Protein AF-A0A2H5V9K4-F1 (afdb_monomer)

Mean predicted aligned error: 11.32 Å

Solvent-acce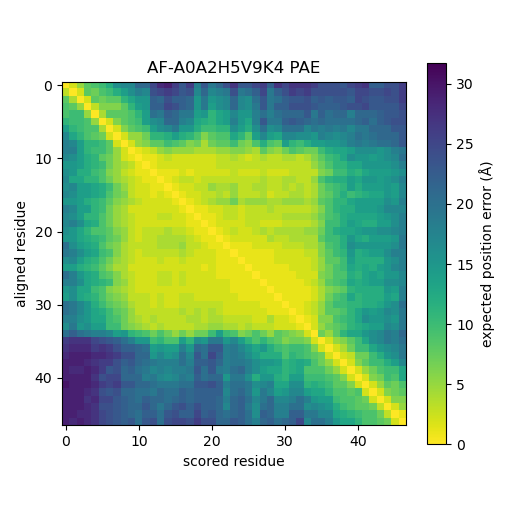ssible surface area (backbone atoms only — not comparable to full-atom values): 3337 Å² total; per-residue (Å²): 139,82,88,80,78,87,79,72,79,61,42,65,40,93,87,76,64,51,77,27,80,40,69,67,58,45,50,54,45,39,42,72,76,70,39,64,91,70,87,84,88,80,84,84,86,73,131

Radius of gyration: 14.48 Å; Cα contacts (8 Å, |Δi|>4): 32; chains: 1; bounding box: 39×33×29 Å

Sequence (47 aa):
MSSMSKEGSKVRCPYCESTFNSKEELSKHIDRMHIGPGVLEGDTRKL

Structure (mmCIF, N/CA/C/O backbone):
data_AF-A0A2H5V9K4-F1
#
_entry.id   AF-A0A2H5V9K4-F1
#
loop_
_atom_site.group_PDB
_atom_site.id
_atom_site.type_symbol
_atom_site.label_atom_id
_atom_site.label_alt_id
_atom_site.label_comp_id
_atom_site.label_asym_id
_atom_site.label_entity_id
_atom_site.label_seq_id
_atom_site.pdbx_PDB_ins_code
_atom_site.Cartn_x
_atom_site.Cartn_y
_atom_site.Cartn_z
_atom_site.occupancy
_atom_site.B_iso_or_equiv
_atom_site.auth_seq_id
_atom_site.auth_comp_id
_atom_site.auth_asym_id
_atom_site.auth_atom_id
_atom_site.pdbx_PDB_model_num
ATOM 1 N N . MET A 1 1 ? -30.055 -14.181 20.835 1.00 60.69 1 MET A N 1
ATOM 2 C CA . MET A 1 1 ? -28.811 -14.690 20.219 1.00 60.69 1 MET A CA 1
ATOM 3 C C . MET A 1 1 ? -28.598 -13.944 18.915 1.00 60.69 1 MET A C 1
ATOM 5 O O . MET A 1 1 ? -29.584 -13.503 18.342 1.00 60.69 1 MET A O 1
ATOM 9 N N . SER A 1 2 ? -27.339 -13.835 18.492 1.00 44.72 2 SER A N 1
ATOM 10 C CA . SER A 1 2 ? -26.875 -13.311 17.196 1.00 44.72 2 SER A CA 1
ATOM 11 C C . SER A 1 2 ? -26.397 -11.859 17.188 1.00 44.72 2 SER A C 1
ATOM 13 O O . SER A 1 2 ? -27.035 -10.935 16.695 1.00 44.72 2 SER A O 1
ATOM 15 N N . SER A 1 3 ? -25.195 -11.723 17.747 1.00 71.00 3 SER A N 1
ATOM 16 C CA . SER A 1 3 ? -24.083 -10.923 17.241 1.00 71.00 3 SER A CA 1
ATOM 17 C C . SER A 1 3 ? -24.038 -10.876 15.710 1.00 71.00 3 SER A C 1
ATOM 19 O O . SER A 1 3 ? -24.074 -11.926 15.085 1.00 71.00 3 SER A O 1
ATOM 21 N N . MET A 1 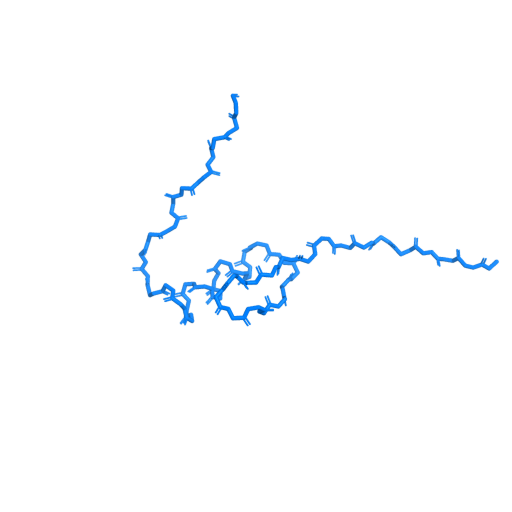4 ? -23.835 -9.702 15.119 1.00 61.00 4 MET A N 1
ATOM 22 C CA . MET A 1 4 ? -23.139 -9.577 13.831 1.00 61.00 4 MET A CA 1
ATOM 23 C C . MET A 1 4 ? -22.460 -8.201 13.818 1.00 61.00 4 MET A C 1
ATOM 25 O O . MET A 1 4 ? -23.103 -7.167 13.692 1.00 61.00 4 MET A O 1
ATOM 29 N N . SER A 1 5 ? -21.228 -8.137 14.320 1.00 56.91 5 SER A N 1
ATOM 30 C CA . SER A 1 5 ? -20.005 -8.207 13.505 1.00 56.91 5 SER A CA 1
ATOM 31 C C . SER A 1 5 ? -19.844 -6.952 12.647 1.00 56.91 5 SER A C 1
ATOM 33 O O . SER A 1 5 ? -20.304 -6.886 11.514 1.00 56.91 5 SER A O 1
ATOM 35 N N . LYS A 1 6 ? -19.176 -5.944 13.225 1.00 57.81 6 LYS A N 1
ATOM 36 C CA . LYS A 1 6 ? -18.615 -4.805 12.492 1.00 57.81 6 LYS A CA 1
ATOM 37 C C . LYS A 1 6 ? -17.588 -5.350 11.503 1.00 57.81 6 LYS A C 1
ATOM 39 O O . LYS A 1 6 ? -16.486 -5.723 11.899 1.00 57.81 6 LYS A O 1
ATOM 44 N N . GLU A 1 7 ? -17.973 -5.435 10.238 1.00 64.19 7 GLU A N 1
ATOM 45 C CA . GLU A 1 7 ? -17.070 -5.781 9.149 1.00 64.19 7 GLU A CA 1
ATOM 46 C C . GLU A 1 7 ? -16.103 -4.610 8.945 1.00 64.19 7 GLU A C 1
ATOM 48 O O . GLU A 1 7 ? -16.465 -3.556 8.424 1.00 64.19 7 GLU A O 1
ATOM 53 N N . GLY A 1 8 ? -14.881 -4.761 9.459 1.00 66.19 8 GLY A N 1
ATOM 54 C CA . GLY A 1 8 ? -13.794 -3.833 9.183 1.00 66.19 8 GLY A CA 1
ATOM 55 C C . GLY A 1 8 ? -13.495 -3.848 7.689 1.00 66.19 8 GLY A C 1
ATOM 56 O O . GLY A 1 8 ? -13.321 -4.916 7.105 1.00 66.19 8 GLY A O 1
ATOM 57 N N . SER A 1 9 ? -13.463 -2.671 7.068 1.00 70.81 9 SER A N 1
ATOM 58 C CA . SER A 1 9 ? -13.187 -2.491 5.644 1.00 70.81 9 SER A CA 1
ATOM 59 C C . SER A 1 9 ? -11.767 -2.954 5.306 1.00 70.81 9 SER A C 1
ATOM 61 O O . SER A 1 9 ? -10.813 -2.183 5.384 1.00 70.81 9 SER A O 1
ATOM 63 N N . LYS A 1 10 ? -11.622 -4.230 4.945 1.00 81.75 10 LYS A N 1
ATOM 64 C CA . LYS A 1 10 ? -10.363 -4.812 4.469 1.00 81.75 10 LYS A CA 1
ATOM 65 C C . LYS A 1 10 ? -10.041 -4.234 3.092 1.00 81.75 10 LYS A C 1
ATOM 67 O O . LYS A 1 10 ? -10.906 -4.192 2.216 1.00 81.75 10 LYS A O 1
ATOM 72 N N . VAL A 1 11 ? -8.800 -3.815 2.880 1.00 85.00 11 V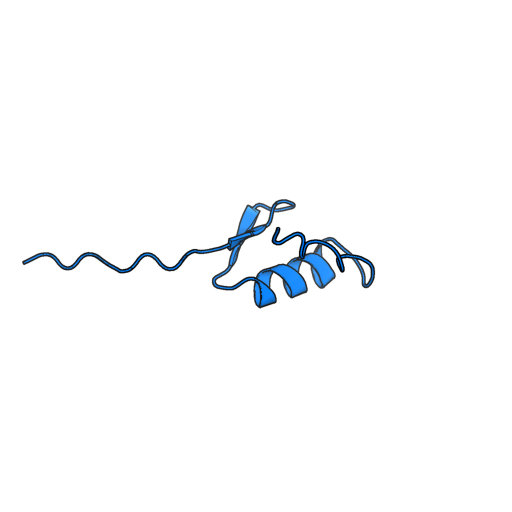AL A N 1
ATOM 73 C CA . VAL A 1 11 ? -8.323 -3.284 1.597 1.00 85.00 11 VAL A CA 1
ATOM 74 C C . VAL A 1 11 ? -7.585 -4.372 0.827 1.00 85.00 11 VAL A C 1
ATOM 76 O O . VAL A 1 11 ? -6.739 -5.071 1.374 1.00 85.00 11 VAL A O 1
ATOM 79 N N . ARG A 1 12 ? -7.910 -4.531 -0.455 1.00 85.44 12 ARG A N 1
ATOM 80 C CA . ARG A 1 12 ? -7.316 -5.550 -1.330 1.00 85.44 12 ARG A CA 1
ATOM 81 C C . ARG A 1 12 ? -6.306 -4.935 -2.291 1.00 85.44 12 ARG A C 1
ATOM 83 O O . ARG A 1 12 ? -6.531 -3.837 -2.800 1.00 85.44 12 ARG A O 1
ATOM 90 N N . CYS A 1 13 ? -5.218 -5.646 -2.556 1.00 86.25 13 CYS A N 1
ATOM 91 C CA . CYS A 1 13 ? -4.214 -5.225 -3.521 1.00 86.25 13 CYS A CA 1
ATOM 92 C C . CYS A 1 13 ? -4.726 -5.408 -4.955 1.00 86.25 13 CYS A C 1
ATOM 94 O O . CYS A 1 13 ? -5.166 -6.50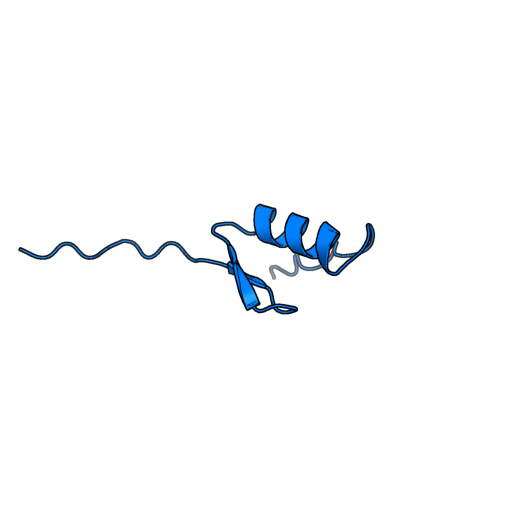2 -5.290 1.00 86.25 13 CYS A O 1
ATOM 96 N N . PRO A 1 14 ? -4.646 -4.392 -5.828 1.00 81.69 14 PRO A N 1
ATOM 97 C CA . PRO A 1 14 ? -5.073 -4.530 -7.221 1.00 81.69 14 PRO A CA 1
ATOM 98 C C . PRO A 1 14 ? -4.084 -5.325 -8.090 1.00 81.69 14 PRO A C 1
ATOM 100 O O . PRO A 1 14 ? -4.438 -5.718 -9.193 1.00 81.69 14 PRO A O 1
ATOM 103 N N . TYR A 1 15 ? -2.857 -5.558 -7.614 1.00 82.44 15 TYR A N 1
ATOM 104 C CA . TYR A 1 15 ? -1.808 -6.233 -8.385 1.00 82.44 15 TYR A CA 1
ATOM 105 C C . TYR A 1 15 ? -1.739 -7.743 -8.124 1.00 82.44 15 TYR A C 1
ATOM 107 O O . TYR A 1 15 ? -1.383 -8.505 -9.015 1.00 82.44 15 TYR A O 1
ATOM 115 N N . CYS A 1 16 ? -2.056 -8.177 -6.902 1.00 86.81 16 CYS A N 1
ATOM 116 C CA . CYS A 1 16 ? -1.965 -9.582 -6.487 1.00 86.81 16 CYS A CA 1
ATOM 117 C C . CYS A 1 16 ? -3.145 -10.052 -5.626 1.00 86.81 16 CYS A C 1
ATOM 119 O O . CYS A 1 16 ? -3.088 -11.135 -5.053 1.00 86.81 16 CYS A O 1
ATOM 121 N N . GLU A 1 17 ? -4.176 -9.216 -5.460 1.00 84.25 17 GLU A N 1
ATOM 122 C CA . GLU A 1 17 ? -5.412 -9.536 -4.727 1.00 84.25 17 GLU A CA 1
ATOM 123 C C . GLU A 1 17 ? -5.220 -9.887 -3.240 1.00 84.25 17 GLU A C 1
ATOM 125 O O . GLU A 1 17 ? -6.143 -10.343 -2.563 1.00 84.25 17 GLU A O 1
ATOM 130 N N . SER A 1 18 ? -4.045 -9.587 -2.681 1.00 87.31 18 SER A N 1
ATOM 131 C CA . SER A 1 18 ? -3.767 -9.768 -1.254 1.00 87.31 18 SER A CA 1
ATOM 132 C C . SER A 1 18 ? -4.661 -8.869 -0.398 1.00 87.31 18 SER A C 1
ATOM 134 O O . SER A 1 18 ? -4.833 -7.684 -0.686 1.00 87.31 18 SER A O 1
ATOM 136 N N . THR A 1 19 ? -5.244 -9.435 0.658 1.00 87.25 19 THR A N 1
ATOM 137 C CA . THR A 1 19 ? -6.178 -8.734 1.550 1.00 87.25 19 THR A CA 1
ATOM 138 C C . THR A 1 19 ? -5.447 -8.226 2.788 1.00 87.25 19 THR A C 1
ATOM 140 O O . THR A 1 19 ? -4.817 -9.002 3.500 1.00 87.25 19 THR A O 1
ATOM 143 N N . PHE A 1 20 ? -5.572 -6.933 3.070 1.00 87.94 20 PHE A N 1
ATOM 144 C CA . PHE A 1 20 ? -4.933 -6.252 4.192 1.00 87.94 20 PHE A CA 1
ATOM 145 C C . PHE A 1 20 ? -5.972 -5.560 5.069 1.00 87.94 20 PHE A C 1
ATOM 147 O O . PHE A 1 20 ? -7.051 -5.179 4.616 1.00 87.94 20 PHE A O 1
ATOM 154 N N . ASN A 1 21 ? -5.633 -5.366 6.341 1.00 84.19 21 ASN A N 1
ATOM 155 C CA . ASN A 1 21 ? -6.523 -4.705 7.297 1.00 84.19 21 ASN A CA 1
ATOM 156 C C . ASN A 1 21 ? -6.454 -3.171 7.232 1.00 84.19 21 ASN A C 1
ATOM 158 O O . ASN A 1 21 ? -7.371 -2.509 7.705 1.00 84.19 21 ASN A O 1
ATOM 162 N N . SER A 1 22 ? -5.405 -2.612 6.620 1.00 84.06 22 SER A N 1
ATOM 163 C CA . SER A 1 22 ? -5.156 -1.168 6.581 1.00 84.06 22 SER A CA 1
ATOM 164 C C . SER A 1 22 ? -4.497 -0.738 5.275 1.00 84.06 22 SER A C 1
ATOM 166 O O . SER A 1 22 ? -3.716 -1.483 4.679 1.00 84.06 22 SER A O 1
ATOM 168 N N . LYS A 1 23 ? -4.757 0.510 4.859 1.00 81.75 23 LYS A N 1
ATOM 169 C CA . LYS A 1 23 ? -4.128 1.109 3.669 1.00 81.75 23 LYS A CA 1
ATOM 170 C C . LYS A 1 23 ? -2.605 1.207 3.809 1.00 81.75 23 LYS A C 1
ATOM 172 O O . LYS A 1 23 ? -1.911 1.035 2.820 1.00 81.75 23 LYS A O 1
ATOM 177 N N . GLU A 1 24 ? -2.088 1.430 5.018 1.00 85.00 24 GLU A N 1
ATOM 178 C CA . GLU A 1 24 ? -0.644 1.502 5.292 1.00 85.00 24 GLU A CA 1
ATOM 179 C C . GLU A 1 24 ? 0.081 0.191 4.959 1.00 85.00 24 GLU A C 1
ATOM 181 O O . GLU A 1 24 ? 1.104 0.202 4.275 1.00 85.00 24 GLU A O 1
ATOM 186 N N . GLU A 1 25 ? -0.478 -0.942 5.392 1.00 87.75 25 GLU A N 1
ATOM 187 C CA . GLU A 1 25 ? 0.069 -2.273 5.105 1.00 87.75 25 GLU A CA 1
ATOM 188 C C . GLU A 1 25 ? 0.029 -2.567 3.610 1.00 87.75 25 GLU A C 1
ATOM 190 O O . GLU A 1 25 ? 1.024 -3.010 3.040 1.00 87.75 25 GLU A O 1
ATOM 195 N N . LEU A 1 26 ? -1.090 -2.235 2.961 1.00 87.94 26 LEU A N 1
ATOM 196 C CA . LEU A 1 26 ? -1.219 -2.364 1.519 1.00 87.94 26 LEU A CA 1
ATOM 197 C C . LEU A 1 26 ? -0.200 -1.482 0.780 1.00 87.94 26 LEU A C 1
ATOM 199 O O . LEU A 1 26 ? 0.404 -1.937 -0.185 1.00 87.94 26 LEU A O 1
ATOM 203 N N . SER A 1 27 ? 0.033 -0.251 1.237 1.00 84.88 27 SER A N 1
ATOM 204 C CA . SER A 1 27 ? 0.989 0.669 0.612 1.00 84.88 27 SER A CA 1
ATOM 205 C C . SER A 1 27 ? 2.417 0.137 0.706 1.00 84.88 27 SER A C 1
ATOM 207 O O . SER A 1 27 ? 3.122 0.115 -0.298 1.00 84.88 27 SER A O 1
ATOM 209 N N . LYS A 1 28 ? 2.827 -0.358 1.883 1.00 86.94 28 LYS A N 1
ATOM 210 C CA . LYS A 1 28 ? 4.148 -0.982 2.081 1.00 86.94 28 LYS A CA 1
ATOM 211 C C . LYS A 1 28 ? 4.280 -2.285 1.299 1.00 86.94 28 LYS A C 1
ATOM 213 O O . LYS A 1 28 ? 5.353 -2.580 0.789 1.00 86.94 28 LYS A O 1
ATOM 218 N N . HIS A 1 29 ? 3.205 -3.062 1.200 1.00 89.62 29 HIS A N 1
ATOM 219 C CA . HIS A 1 29 ? 3.173 -4.264 0.378 1.00 89.62 29 HIS A CA 1
ATOM 220 C C . HIS A 1 29 ? 3.366 -3.922 -1.102 1.00 89.62 29 HIS A C 1
ATOM 222 O O . HIS A 1 29 ? 4.238 -4.502 -1.739 1.00 89.62 29 HIS A O 1
ATOM 228 N N . ILE A 1 30 ? 2.609 -2.958 -1.635 1.00 85.12 30 ILE A N 1
ATOM 229 C CA . ILE A 1 30 ? 2.751 -2.516 -3.025 1.00 85.12 30 ILE A CA 1
ATOM 230 C C . ILE A 1 30 ? 4.167 -1.976 -3.254 1.00 85.12 30 ILE A C 1
ATOM 232 O O . ILE A 1 30 ? 4.782 -2.386 -4.224 1.00 85.12 30 ILE A O 1
ATOM 236 N N . ASP A 1 31 ? 4.722 -1.168 -2.348 1.00 84.25 31 ASP A N 1
ATOM 237 C CA . ASP A 1 31 ? 6.081 -0.591 -2.441 1.00 84.25 31 ASP A CA 1
ATOM 238 C C . ASP A 1 3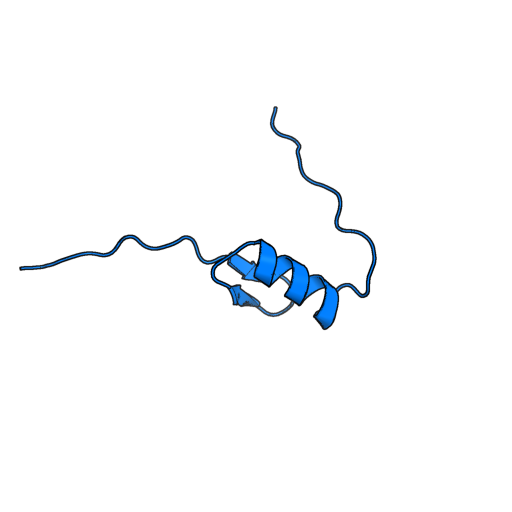1 ? 7.243 -1.597 -2.297 1.00 84.25 31 ASP A C 1
ATOM 240 O O . ASP A 1 31 ? 8.391 -1.307 -2.626 1.00 84.25 31 ASP A O 1
ATOM 244 N N . ARG A 1 32 ? 6.980 -2.797 -1.776 1.00 83.81 32 ARG A N 1
ATOM 245 C CA . ARG A 1 32 ? 7.997 -3.856 -1.664 1.00 83.81 32 ARG A CA 1
ATOM 246 C C . ARG A 1 32 ? 7.830 -4.945 -2.712 1.00 83.81 32 ARG A C 1
ATOM 248 O O . ARG A 1 32 ? 8.821 -5.558 -3.095 1.00 83.81 32 ARG A O 1
ATOM 255 N N . MET A 1 33 ? 6.595 -5.205 -3.136 1.00 84.38 33 MET A N 1
ATOM 256 C CA . MET A 1 33 ? 6.243 -6.336 -3.998 1.00 84.38 33 MET A CA 1
ATOM 257 C C . MET A 1 33 ? 5.948 -5.924 -5.445 1.00 84.38 33 MET A C 1
ATOM 259 O O . MET A 1 33 ? 6.059 -6.768 -6.331 1.00 84.38 33 MET A O 1
ATOM 263 N N . HIS A 1 34 ? 5.550 -4.671 -5.701 1.00 84.38 34 HIS A N 1
ATOM 264 C CA . HIS A 1 34 ? 5.009 -4.236 -6.999 1.00 84.38 34 HIS A CA 1
ATOM 265 C C . HIS A 1 34 ? 5.646 -2.945 -7.539 1.00 84.38 34 HIS A C 1
ATOM 267 O O . HIS A 1 34 ? 6.254 -2.958 -8.605 1.00 84.38 34 HIS A O 1
ATOM 273 N N . ILE A 1 35 ? 5.506 -1.837 -6.814 1.00 70.50 35 ILE A N 1
ATOM 274 C CA . ILE A 1 35 ? 6.306 -0.618 -6.961 1.00 70.50 35 ILE A CA 1
ATOM 275 C C . ILE A 1 35 ? 7.640 -0.945 -6.285 1.00 70.50 35 ILE A C 1
ATOM 277 O O . ILE A 1 35 ? 7.628 -1.423 -5.169 1.00 70.50 35 ILE A O 1
ATOM 281 N N . GLY A 1 36 ? 8.792 -0.753 -6.910 1.00 56.91 36 GLY A N 1
ATOM 282 C CA . GLY A 1 36 ? 10.018 -0.462 -6.154 1.00 56.91 36 GLY A CA 1
ATOM 283 C C . GLY A 1 36 ? 10.026 1.040 -5.853 1.00 56.91 36 GLY A C 1
ATOM 284 O O . GLY A 1 36 ? 9.378 1.772 -6.598 1.00 56.91 36 GLY A O 1
ATOM 285 N N . PRO A 1 37 ? 10.737 1.513 -4.815 1.00 50.94 37 PRO A N 1
ATOM 286 C CA . PRO A 1 37 ? 10.559 2.831 -4.199 1.00 50.94 37 PRO A CA 1
ATOM 287 C C . PRO A 1 37 ? 10.414 3.949 -5.231 1.00 50.94 37 PRO A C 1
ATOM 289 O O . PRO A 1 37 ? 11.383 4.353 -5.874 1.00 50.94 37 PRO A O 1
ATOM 292 N N . GLY A 1 38 ? 9.194 4.455 -5.384 1.00 53.28 38 GLY A N 1
ATOM 293 C CA . GLY A 1 38 ? 8.936 5.574 -6.273 1.00 53.28 38 GLY A CA 1
ATOM 294 C C . GLY A 1 38 ? 7.524 5.589 -6.826 1.00 53.28 38 GLY A C 1
ATOM 295 O O . GLY A 1 38 ? 7.175 4.792 -7.685 1.00 53.28 38 GLY A O 1
ATOM 296 N N . VAL A 1 39 ? 6.787 6.628 -6.439 1.00 53.62 39 VAL A N 1
ATOM 297 C CA . VAL A 1 39 ? 5.582 7.120 -7.118 1.00 53.62 39 VAL A CA 1
ATOM 2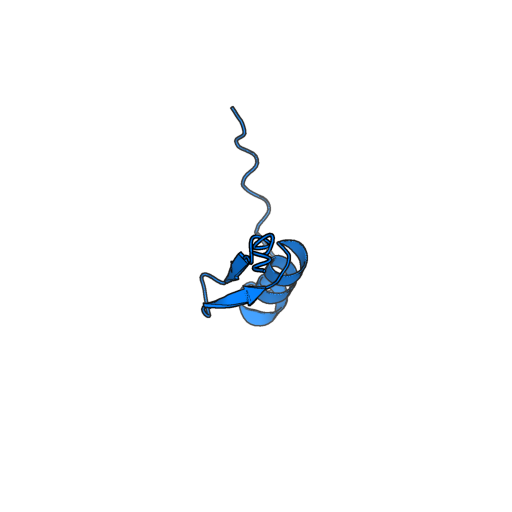98 C C . VAL A 1 39 ? 4.296 6.394 -6.737 1.00 53.62 39 VAL A C 1
ATOM 300 O O . VAL A 1 39 ? 3.783 5.621 -7.525 1.00 53.62 39 VAL A O 1
ATOM 303 N N . LEU 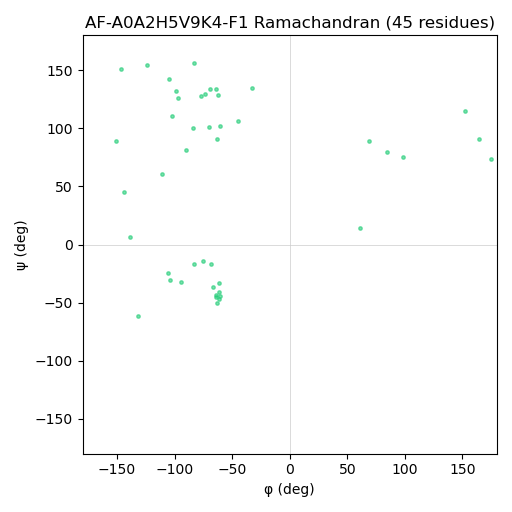A 1 40 ? 3.713 6.734 -5.581 1.00 56.41 40 LEU A N 1
ATOM 304 C CA . LEU A 1 40 ? 2.248 6.767 -5.405 1.00 56.41 40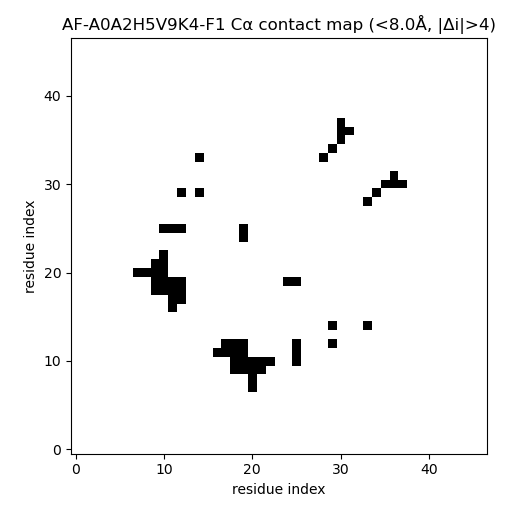 LEU A CA 1
ATOM 305 C C . LEU A 1 40 ? 1.841 7.930 -4.474 1.00 56.41 40 LEU A C 1
ATOM 307 O O . LEU A 1 40 ? 1.038 7.771 -3.559 1.00 56.41 40 LEU A O 1
ATOM 311 N N . GLU A 1 41 ? 2.419 9.112 -4.697 1.00 52.50 41 GLU A N 1
ATOM 312 C CA . GLU A 1 41 ? 1.846 10.372 -4.214 1.00 52.50 41 GLU A CA 1
ATOM 313 C C . GLU A 1 41 ? 0.805 10.802 -5.247 1.00 52.50 41 GLU A C 1
ATOM 315 O O . GLU A 1 41 ? 1.139 11.313 -6.315 1.00 52.50 41 GLU A O 1
ATOM 320 N N . GLY A 1 42 ? -0.466 10.547 -4.976 1.00 64.62 42 GLY A N 1
ATOM 321 C CA . GLY A 1 42 ? -1.524 10.995 -5.867 1.00 64.62 42 GLY A CA 1
ATOM 322 C C . GLY A 1 42 ? -2.811 10.276 -5.564 1.00 64.62 42 GLY A C 1
ATOM 323 O O . GLY A 1 42 ? -3.011 9.184 -6.058 1.00 64.62 42 GLY A O 1
ATOM 324 N N . ASP A 1 43 ? -3.620 10.864 -4.684 1.00 49.56 43 ASP A N 1
ATOM 325 C CA . ASP A 1 43 ? -5.072 11.003 -4.852 1.00 49.56 43 ASP A CA 1
ATOM 326 C C . ASP A 1 43 ? -5.661 11.605 -3.569 1.00 49.56 43 ASP A C 1
ATOM 328 O O . ASP A 1 43 ? -6.324 10.956 -2.758 1.00 49.56 43 ASP A O 1
ATOM 332 N N . THR A 1 44 ? -5.424 12.903 -3.371 1.00 53.94 44 THR A N 1
ATOM 333 C CA . THR A 1 44 ? -6.292 13.741 -2.536 1.00 53.94 44 THR A CA 1
ATOM 334 C C . THR A 1 44 ? -7.032 14.738 -3.415 1.00 53.94 44 THR A C 1
ATOM 336 O O . THR A 1 44 ? -6.907 15.944 -3.239 1.00 53.94 44 THR A O 1
ATOM 339 N N . ARG A 1 45 ? -7.832 14.244 -4.362 1.00 58.75 45 ARG A N 1
ATOM 340 C CA . ARG A 1 45 ? -8.940 15.032 -4.915 1.00 58.75 45 ARG A CA 1
ATOM 341 C C . ARG A 1 45 ? -10.176 14.749 -4.073 1.00 58.75 45 ARG A C 1
ATOM 343 O O . ARG A 1 45 ? -10.991 13.896 -4.403 1.00 58.75 45 ARG A O 1
ATOM 350 N N . LYS A 1 46 ? -10.260 15.432 -2.933 1.00 54.59 46 LYS A N 1
ATOM 351 C CA . LYS A 1 46 ? -11.527 15.667 -2.242 1.00 54.59 46 LYS A CA 1
ATOM 352 C C . LYS A 1 46 ? -11.904 17.114 -2.562 1.00 54.59 46 LYS A C 1
ATOM 354 O O . LYS A 1 46 ? -11.145 18.006 -2.206 1.00 54.59 46 LYS A O 1
ATOM 359 N N . LEU A 1 47 ? -12.966 17.195 -3.370 1.00 44.6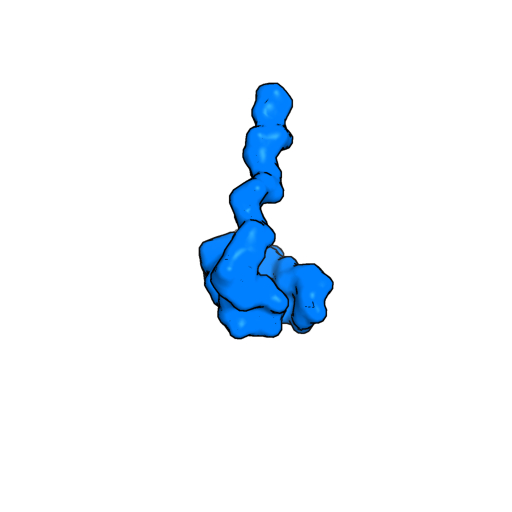9 47 LEU A N 1
ATOM 360 C CA . LEU A 1 47 ? -13.777 18.315 -3.864 1.00 44.69 47 LEU A CA 1
ATOM 361 C C . LEU A 1 47 ? -13.468 19.707 -3.300 1.00 44.69 47 LEU A C 1
ATOM 363 O O . LEU A 1 47 ? -13.525 19.857 -2.061 1.00 44.69 47 LEU A O 1
#

Foldseek 3Di:
DDDDDDPQPWDAAPPPRDTHNDPVVNVVCCCVPPNPPDDDPDDPPDD

pLDDT: mean 72.42, std 14.64, range [44.69, 89.62]

Nearest PDB structures (foldseek):
  2ruv-assembly1_A  TM=7.560E-01  e=3.980E-02  Homo sapiens
  5und-assembly2_B  TM=9.038E-01  e=1.767E-01  Homo sapiens
  2ruw-assembly1_A  TM=7.641E-01  e=1.897E-01  Homo sapiens
  8sss-assembly1_A  TM=9.470E-01  e=4.143E-01  Homo sapiens
  2ytp-assembly1_A  TM=6.082E-01  e=8.426E-01  Homo sapiens

Secondary structure (DSSP, 8-state):
----------EE-TTT--EESSHHHHHHHHHHHTS-SS---------